Protein AF-A0AAE1VN91-F1 (afdb_monomer_lite)

Organism: NCBI:txid243964

Sequence (109 aa):
MPTFFETFSVVLVDGDGIVRADVPFRSAESKYSVEQVGVTVEFYDDELNGVSYSDPATVKKYARHAQLGEIFELDRATLKSDDVFRSSPRGWFTFGHASFALLFFFGHI

Secondary structure (DSSP, 8-state):
--TT-SS---EEE-TTS-EEEE--S-GGG-SSBHHHHT--EE--SGGGTT-EE--HHHHHHHHHHHTTSS------TTTT--S-----HHHHHHHHHHHHHHHHHHHH-

pLDDT: mean 95.44, std 2.62, range [85.5, 98.69]

Structure (mmCIF, N/CA/C/O backbone):
data_AF-A0AAE1VN91-F1
#
_entry.id   AF-A0AAE1VN91-F1
#
loop_
_atom_site.group_PDB
_atom_site.id
_atom_site.type_symbol
_atom_site.label_atom_id
_atom_site.label_alt_id
_atom_site.label_comp_id
_atom_site.label_asym_id
_atom_site.label_entity_id
_atom_site.label_seq_id
_atom_site.pdbx_PDB_ins_code
_atom_site.Cartn_x
_atom_site.Cartn_y
_atom_site.Cartn_z
_atom_site.occupancy
_atom_site.B_iso_or_equiv
_atom_site.auth_seq_id
_atom_site.auth_comp_id
_atom_site.auth_asym_id
_atom_site.auth_atom_id
_atom_site.pdbx_PDB_model_num
ATOM 1 N N . MET A 1 1 ? -2.220 -5.490 -3.283 1.00 93.19 1 MET A N 1
ATOM 2 C CA . MET A 1 1 ? -2.849 -4.743 -4.396 1.00 93.19 1 MET A CA 1
ATOM 3 C C . MET A 1 1 ? -2.399 -5.371 -5.707 1.00 93.19 1 MET A C 1
ATOM 5 O O . MET A 1 1 ? -1.205 -5.628 -5.825 1.00 93.19 1 MET A O 1
ATOM 9 N N . PRO A 1 2 ? -3.295 -5.663 -6.665 1.00 95.75 2 PRO A N 1
ATOM 10 C CA . PRO A 1 2 ? -2.879 -6.218 -7.953 1.00 95.75 2 PRO A CA 1
ATOM 11 C C . PRO A 1 2 ? -2.097 -5.191 -8.784 1.00 95.75 2 PRO A C 1
ATOM 13 O O . PRO A 1 2 ? -2.403 -4.004 -8.745 1.00 95.75 2 PRO A O 1
ATOM 16 N N . THR A 1 3 ? -1.129 -5.655 -9.578 1.00 95.12 3 THR A N 1
ATOM 17 C CA . THR A 1 3 ? -0.142 -4.816 -10.292 1.00 95.12 3 THR A CA 1
ATOM 18 C C . THR A 1 3 ? -0.740 -3.808 -11.277 1.00 95.12 3 THR A C 1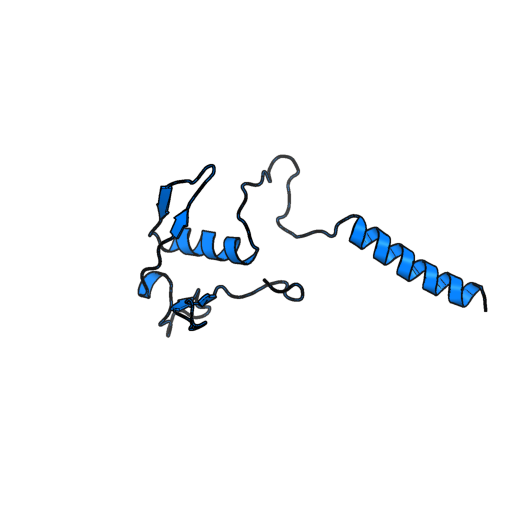
ATOM 20 O O . THR A 1 3 ? -0.106 -2.803 -11.571 1.00 95.12 3 THR A O 1
ATOM 23 N N . PHE A 1 4 ? -1.937 -4.068 -11.808 1.00 97.19 4 PHE A N 1
ATOM 24 C CA . PHE A 1 4 ? -2.570 -3.203 -12.808 1.00 97.19 4 PHE A CA 1
ATOM 25 C C . PHE A 1 4 ? -3.171 -1.916 -12.219 1.00 97.19 4 PHE A C 1
ATOM 27 O O . PHE A 1 4 ? -3.329 -0.932 -12.934 1.00 97.19 4 PHE A O 1
ATOM 34 N N . PHE A 1 5 ? -3.542 -1.920 -10.938 1.00 96.50 5 PHE A N 1
ATOM 35 C CA . PHE A 1 5 ? -4.282 -0.814 -10.334 1.00 96.50 5 PHE A CA 1
ATOM 36 C C . PHE A 1 5 ? -3.343 0.239 -9.740 1.00 96.50 5 PHE A C 1
ATOM 38 O O . PHE A 1 5 ? -2.449 -0.093 -8.968 1.00 96.50 5 PHE A O 1
ATOM 45 N N . GLU A 1 6 ? -3.604 1.515 -10.033 1.00 94.75 6 GLU A N 1
ATOM 46 C CA . GLU A 1 6 ? -2.942 2.650 -9.366 1.00 94.75 6 GLU A CA 1
ATOM 47 C C . GLU A 1 6 ? -3.548 2.943 -7.987 1.00 94.75 6 GLU A C 1
ATOM 49 O O . GLU A 1 6 ? -2.850 3.325 -7.052 1.00 94.75 6 GLU A O 1
ATOM 54 N N . THR A 1 7 ? -4.863 2.748 -7.855 1.00 94.88 7 THR A N 1
ATOM 55 C CA . THR A 1 7 ? -5.604 2.881 -6.597 1.00 94.88 7 THR A CA 1
ATOM 56 C C . THR A 1 7 ? -6.512 1.676 -6.415 1.00 94.88 7 THR A C 1
ATOM 58 O O . THR A 1 7 ? -7.020 1.111 -7.385 1.00 94.88 7 THR A O 1
ATOM 61 N N . PHE A 1 8 ? -6.708 1.251 -5.170 1.00 95.06 8 PHE A N 1
ATOM 62 C CA . PHE A 1 8 ? -7.511 0.072 -4.870 1.00 95.06 8 PHE A CA 1
ATOM 63 C C . PHE A 1 8 ? -8.153 0.208 -3.485 1.00 95.06 8 PHE A C 1
ATOM 65 O O . PHE A 1 8 ? -7.579 0.834 -2.593 1.00 95.06 8 PHE A O 1
ATOM 72 N N . SER A 1 9 ? -9.366 -0.323 -3.328 1.00 94.81 9 SER A N 1
ATOM 73 C CA . SER A 1 9 ? -10.158 -0.202 -2.101 1.00 94.81 9 SER A CA 1
ATOM 74 C C . SER A 1 9 ? -9.637 -1.102 -0.981 1.00 94.81 9 SER A C 1
ATOM 76 O O . SER A 1 9 ? -9.198 -2.223 -1.238 1.00 94.81 9 SER A O 1
ATOM 78 N N . VAL A 1 10 ? -9.795 -0.653 0.265 1.00 96.12 10 VAL A N 1
ATOM 79 C CA . VAL A 1 10 ? -9.499 -1.462 1.453 1.00 96.12 10 VAL A CA 1
ATOM 80 C C . VAL A 1 10 ? -10.704 -2.337 1.784 1.00 96.12 10 VAL A C 1
ATOM 82 O O . VAL A 1 10 ? -11.760 -1.822 2.155 1.00 96.12 10 VAL A O 1
ATOM 85 N N . VAL A 1 11 ? -10.522 -3.651 1.678 1.00 96.19 11 VAL A N 1
ATOM 86 C CA . VAL A 1 11 ? -11.517 -4.670 2.032 1.00 96.19 11 VAL A CA 1
ATOM 87 C C . VAL A 1 11 ? -10.834 -5.723 2.898 1.00 96.19 11 VAL A C 1
ATOM 89 O O . VAL A 1 11 ? -9.771 -6.226 2.539 1.00 96.19 11 VAL A O 1
ATOM 92 N N . LEU A 1 12 ? -11.443 -6.044 4.036 1.00 96.44 12 LEU A N 1
ATOM 93 C CA . LEU A 1 12 ? -10.991 -7.062 4.976 1.00 96.44 12 LEU A CA 1
ATOM 94 C C . LEU A 1 12 ? -11.910 -8.279 4.865 1.00 96.44 12 LEU A C 1
ATOM 96 O O . LEU A 1 12 ? -13.133 -8.170 5.006 1.00 96.44 12 LEU A O 1
ATOM 100 N N . VAL A 1 13 ? -11.304 -9.432 4.606 1.00 97.19 13 VAL A N 1
ATOM 101 C CA . VAL A 1 13 ? -11.983 -10.720 4.443 1.00 97.19 13 VAL A CA 1
ATOM 102 C C . VAL A 1 13 ? -11.573 -11.678 5.554 1.00 97.19 13 VAL A C 1
ATOM 104 O O . VAL A 1 13 ? -10.473 -11.567 6.094 1.00 97.19 13 VAL A O 1
ATOM 107 N N . ASP A 1 14 ? -12.462 -12.599 5.911 1.00 96.88 14 ASP A N 1
ATOM 108 C CA . ASP A 1 14 ? -12.131 -13.702 6.813 1.00 96.88 14 ASP A CA 1
ATOM 109 C C . ASP A 1 14 ? -11.454 -14.877 6.081 1.00 96.88 14 ASP A C 1
ATOM 111 O O . ASP A 1 14 ? -11.162 -14.810 4.885 1.00 96.88 14 ASP A O 1
ATOM 115 N N . GLY A 1 15 ? -11.200 -15.967 6.814 1.00 96.75 15 GLY A N 1
ATOM 116 C CA . GLY A 1 15 ? -10.580 -17.182 6.278 1.00 96.75 15 GLY A CA 1
ATOM 117 C C . GLY A 1 15 ? -11.404 -17.905 5.205 1.00 96.75 15 GLY A C 1
ATOM 118 O O . GLY A 1 15 ? -10.829 -18.665 4.431 1.00 96.75 15 GLY A O 1
ATOM 119 N N . ASP A 1 16 ? -12.708 -17.629 5.113 1.00 97.25 16 ASP A N 1
ATOM 120 C CA . ASP A 1 16 ? -13.605 -18.184 4.093 1.00 97.25 16 ASP A CA 1
ATOM 121 C C . ASP A 1 16 ? -13.749 -17.246 2.876 1.00 97.25 16 ASP A C 1
ATOM 123 O O . ASP A 1 16 ? -14.484 -17.540 1.931 1.00 97.25 16 ASP A O 1
ATOM 127 N N . GLY A 1 17 ? -13.054 -16.102 2.880 1.00 95.44 17 GLY A N 1
ATOM 128 C CA . GLY A 1 17 ? -13.126 -15.089 1.827 1.00 95.44 17 GLY A CA 1
ATOM 129 C C . GLY A 1 17 ? -14.369 -14.196 1.901 1.00 95.44 17 GLY A C 1
ATOM 130 O O . GLY A 1 17 ? -14.659 -13.468 0.949 1.00 95.44 17 GLY A O 1
ATOM 131 N N . ILE A 1 18 ? -15.110 -14.222 3.012 1.00 96.62 18 ILE A N 1
ATOM 132 C CA . ILE A 1 18 ? -16.295 -13.387 3.222 1.00 96.62 18 ILE A CA 1
ATOM 133 C C . ILE A 1 18 ? -15.853 -12.010 3.717 1.00 96.62 18 ILE A C 1
ATOM 135 O O . ILE A 1 18 ? -15.042 -11.888 4.634 1.00 96.62 18 ILE A O 1
ATOM 139 N N . VAL A 1 19 ? -16.422 -10.950 3.140 1.00 96.12 19 VAL A N 1
ATOM 140 C CA . VAL A 1 19 ? -16.149 -9.570 3.561 1.00 96.12 19 VAL A CA 1
ATOM 141 C C . VAL A 1 19 ? -16.675 -9.333 4.976 1.00 96.12 19 VAL A C 1
ATOM 143 O O . VAL A 1 19 ? -17.860 -9.530 5.255 1.00 96.12 19 VAL A O 1
ATOM 146 N N . ARG A 1 20 ? -15.787 -8.882 5.867 1.00 96.50 20 ARG A N 1
ATOM 147 C CA . ARG A 1 20 ? -16.106 -8.574 7.268 1.00 96.50 20 ARG A CA 1
ATOM 148 C C . ARG A 1 20 ? -15.991 -7.103 7.606 1.00 96.50 20 ARG A C 1
ATOM 150 O O . ARG A 1 20 ? -16.724 -6.652 8.478 1.00 96.50 20 ARG A O 1
ATOM 157 N N . ALA A 1 21 ? -15.118 -6.368 6.928 1.00 96.69 21 ALA A N 1
ATOM 158 C CA . ALA A 1 21 ? -14.996 -4.932 7.112 1.00 96.69 21 ALA A CA 1
ATOM 159 C C . ALA A 1 21 ? -14.447 -4.244 5.856 1.00 96.69 21 ALA A C 1
ATOM 161 O O . ALA A 1 21 ? -13.772 -4.866 5.036 1.00 96.69 21 ALA A O 1
ATOM 162 N N . ASP A 1 22 ? -14.713 -2.951 5.714 1.00 95.75 22 ASP A N 1
ATOM 163 C CA . ASP A 1 22 ? -14.213 -2.116 4.631 1.00 95.75 22 ASP A CA 1
ATOM 164 C C . ASP A 1 22 ? -13.975 -0.662 5.075 1.00 95.75 22 ASP A C 1
ATOM 166 O O . ASP A 1 22 ? -14.291 -0.233 6.194 1.00 95.75 22 ASP A O 1
ATOM 170 N N . VAL A 1 23 ? -13.357 0.111 4.181 1.00 94.50 23 VAL A N 1
ATOM 171 C CA . VAL A 1 23 ? -13.342 1.573 4.273 1.00 94.50 23 VAL A CA 1
ATOM 172 C C . VAL A 1 23 ? -14.314 2.110 3.222 1.00 94.50 23 VAL A C 1
ATOM 174 O O . VAL A 1 23 ? -13.958 2.154 2.041 1.00 94.50 23 VAL A O 1
ATOM 177 N N . PRO A 1 24 ? -15.537 2.508 3.618 1.00 93.56 24 PRO A N 1
ATOM 178 C CA . PRO A 1 24 ? -16.583 2.856 2.668 1.00 93.56 24 PRO A CA 1
ATOM 179 C C . PRO A 1 24 ? -16.259 4.166 1.948 1.00 93.56 24 PRO A C 1
ATOM 181 O O . PRO A 1 24 ? -15.792 5.132 2.552 1.00 93.56 24 PRO A O 1
ATOM 184 N N . PHE A 1 25 ? -16.589 4.232 0.657 1.00 91.38 25 PHE A N 1
ATOM 185 C CA . PHE A 1 25 ? -16.522 5.481 -0.108 1.00 91.38 25 PHE A CA 1
ATOM 186 C C . PHE A 1 25 ? -17.669 6.442 0.257 1.00 91.38 25 PHE A C 1
ATOM 188 O O . PHE A 1 25 ? -17.474 7.653 0.334 1.00 91.38 25 PHE A O 1
ATOM 195 N N . ARG A 1 26 ? -18.874 5.907 0.507 1.00 90.38 26 ARG A N 1
ATOM 196 C CA . ARG A 1 26 ? -20.049 6.663 0.974 1.00 90.38 26 ARG A CA 1
ATOM 197 C C . ARG A 1 26 ? -20.469 6.177 2.354 1.00 90.38 26 ARG A C 1
ATOM 199 O O . ARG A 1 26 ? -20.861 5.026 2.508 1.00 90.38 26 ARG A O 1
ATOM 206 N N . SER A 1 27 ? -20.466 7.075 3.333 1.00 85.50 27 SER A N 1
ATOM 207 C CA . SER A 1 27 ? -20.762 6.717 4.727 1.00 85.50 27 SER A CA 1
ATOM 208 C C . SER A 1 27 ? -22.250 6.521 5.036 1.00 85.50 27 SER A C 1
ATOM 210 O O . SER A 1 27 ? -22.569 5.931 6.059 1.00 85.50 27 SER A O 1
ATOM 212 N N . ALA A 1 28 ? -23.162 7.005 4.185 1.00 86.25 28 ALA A N 1
ATOM 213 C CA . ALA A 1 28 ? -24.598 7.060 4.488 1.00 86.25 28 ALA A CA 1
ATOM 214 C C . ALA A 1 28 ? -25.263 5.683 4.686 1.00 86.25 28 ALA A C 1
ATOM 216 O O . ALA A 1 28 ? -26.209 5.571 5.456 1.00 86.25 28 ALA A O 1
ATOM 217 N N . GLU A 1 29 ? -24.763 4.645 4.014 1.00 86.50 29 GLU A N 1
ATOM 218 C CA . GLU A 1 29 ? -25.318 3.281 4.063 1.00 86.50 29 GLU A CA 1
ATOM 219 C C . GLU A 1 29 ? -24.246 2.239 4.423 1.00 86.50 29 GLU A C 1
ATOM 221 O O . GLU A 1 29 ? -24.375 1.054 4.112 1.00 86.50 29 GLU A O 1
ATOM 226 N N . SER A 1 30 ? -23.160 2.681 5.067 1.00 88.81 30 SER A N 1
ATOM 227 C CA . SER A 1 30 ? -22.081 1.790 5.488 1.00 88.81 30 SER A CA 1
ATOM 228 C C . SER A 1 30 ? -22.584 0.795 6.533 1.00 88.81 30 SER A C 1
ATOM 230 O O . SER A 1 30 ? -23.189 1.192 7.524 1.00 88.81 30 SER A O 1
ATOM 232 N N . LYS A 1 31 ? -22.318 -0.496 6.313 1.00 90.81 31 LYS A N 1
ATOM 233 C CA . LYS A 1 31 ? -22.607 -1.584 7.268 1.00 90.81 31 LYS A CA 1
ATOM 234 C C . LYS A 1 31 ? -21.349 -2.294 7.765 1.00 90.81 31 LYS A C 1
ATOM 236 O O . LYS A 1 31 ? -21.396 -2.953 8.797 1.00 90.81 31 LYS A O 1
ATOM 241 N N . TYR A 1 32 ? -20.253 -2.162 7.021 1.00 93.94 32 TYR A N 1
ATOM 242 C CA . TYR A 1 32 ? -18.995 -2.875 7.229 1.00 93.94 32 TYR A CA 1
ATOM 243 C C . TYR A 1 32 ? -17.844 -1.933 7.599 1.00 93.94 32 TYR A C 1
ATOM 245 O O . TYR A 1 32 ? -16.691 -2.352 7.622 1.00 93.94 32 TYR A O 1
ATOM 253 N N . SER A 1 33 ? -18.127 -0.673 7.938 1.00 94.12 33 SER A N 1
ATOM 254 C CA . SER A 1 33 ? -17.069 0.252 8.336 1.00 94.12 33 SER A CA 1
ATOM 255 C C . SER A 1 33 ? -16.303 -0.265 9.551 1.00 94.12 33 SER A C 1
ATOM 257 O O . SER A 1 33 ? -16.883 -0.809 10.492 1.00 94.12 33 SER A O 1
ATOM 259 N N . VAL A 1 34 ? -14.994 -0.015 9.554 1.00 93.88 34 VAL A N 1
ATOM 260 C CA . VAL A 1 34 ? -14.083 -0.317 10.673 1.00 93.88 34 VAL A CA 1
ATOM 261 C C . VAL A 1 34 ? -14.657 0.111 12.030 1.00 93.88 34 VAL A C 1
ATOM 263 O O . VAL A 1 34 ? -14.574 -0.653 12.987 1.00 93.88 34 VAL A O 1
ATOM 266 N N . GLU A 1 35 ? -15.289 1.287 12.109 1.00 92.56 35 GLU A N 1
ATOM 267 C CA . GLU A 1 35 ? -15.942 1.790 13.325 1.00 92.56 35 GLU A CA 1
ATOM 268 C C . GLU A 1 35 ? -17.113 0.923 13.795 1.00 92.56 35 GLU A C 1
ATOM 270 O O . GLU A 1 35 ? -17.304 0.735 14.992 1.00 92.56 35 GLU A O 1
ATOM 275 N N . GLN A 1 36 ? -17.930 0.443 12.857 1.00 91.38 36 GLN A N 1
ATOM 276 C CA . GLN A 1 36 ? -19.165 -0.275 13.156 1.00 91.38 36 GLN A CA 1
ATOM 277 C C . GLN A 1 36 ? -18.892 -1.740 13.498 1.00 91.38 36 GLN A C 1
ATOM 279 O O . GLN A 1 36 ? -19.585 -2.319 14.330 1.00 91.38 36 GLN A O 1
ATOM 284 N N . VAL A 1 37 ? -17.878 -2.325 12.860 1.00 95.12 37 VAL A N 1
ATOM 285 C CA . VAL A 1 37 ? -17.450 -3.707 13.096 1.00 95.12 37 VAL A CA 1
ATOM 286 C C . VAL A 1 37 ? -16.544 -3.809 14.330 1.00 95.12 37 VAL A C 1
ATOM 288 O O . VAL A 1 37 ? -16.535 -4.845 14.987 1.00 95.12 37 VAL A O 1
ATOM 291 N N . GLY A 1 38 ? -15.814 -2.742 14.675 1.00 94.75 38 GLY A N 1
ATOM 292 C CA . GLY A 1 38 ? -14.901 -2.724 15.822 1.00 94.75 38 GLY A CA 1
ATOM 293 C C . GLY A 1 38 ? -13.582 -3.449 15.547 1.00 94.75 38 GLY A C 1
ATOM 294 O O . GLY A 1 38 ? -13.101 -4.199 16.391 1.00 94.75 38 GLY A O 1
ATOM 295 N N . VAL A 1 39 ? -13.014 -3.262 14.351 1.00 96.44 39 VAL A N 1
ATOM 296 C CA . VAL A 1 39 ? -11.752 -3.915 13.964 1.00 96.44 39 VAL A CA 1
ATOM 297 C C . VAL A 1 39 ? -10.586 -3.338 14.767 1.00 96.44 39 VAL A C 1
ATOM 299 O O . VAL A 1 39 ? -10.432 -2.121 14.858 1.00 96.44 39 VAL A O 1
ATOM 302 N N . THR A 1 40 ? -9.730 -4.216 15.283 1.00 96.69 40 THR A N 1
ATOM 303 C CA . THR A 1 40 ? -8.463 -3.875 15.938 1.00 96.69 40 THR A CA 1
ATOM 304 C C . THR A 1 40 ? -7.286 -4.405 15.127 1.00 96.69 40 THR A C 1
ATOM 306 O O . THR A 1 40 ? -7.430 -5.364 14.369 1.00 96.69 40 THR A O 1
ATOM 309 N N . VAL A 1 41 ? -6.113 -3.805 15.299 1.00 96.31 41 VAL A N 1
ATOM 310 C CA . VAL A 1 41 ? -4.850 -4.312 14.744 1.00 96.31 41 VAL A CA 1
ATOM 311 C C . VAL A 1 41 ? -3.890 -4.609 15.887 1.00 96.31 41 VAL A C 1
ATOM 313 O O . VAL A 1 41 ? -3.790 -3.819 16.822 1.00 96.31 41 VAL A O 1
ATOM 316 N N . GLU A 1 42 ? -3.201 -5.740 15.810 1.00 96.75 42 GLU A N 1
ATOM 317 C CA . GLU A 1 42 ? -2.116 -6.127 16.710 1.00 96.75 42 GLU A CA 1
ATOM 318 C C . GLU A 1 42 ? -0.894 -6.459 15.854 1.00 96.75 42 GLU A C 1
ATOM 320 O O . GLU A 1 42 ? -1.020 -7.114 14.816 1.00 96.75 42 GLU A O 1
ATOM 325 N N . PHE A 1 43 ? 0.265 -5.953 16.262 1.00 96.75 43 PHE A N 1
ATOM 326 C CA . PHE A 1 43 ? 1.530 -6.173 15.577 1.00 96.75 43 PHE A CA 1
ATOM 327 C C . PHE A 1 43 ? 2.344 -7.242 16.294 1.00 96.75 43 PHE A C 1
ATOM 329 O O . PHE A 1 43 ? 2.432 -7.263 17.524 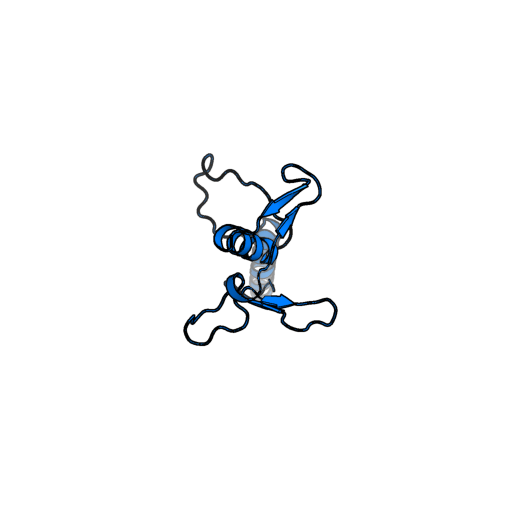1.00 96.75 43 PHE A O 1
ATOM 336 N N . TYR A 1 44 ? 2.980 -8.091 15.500 1.00 95.19 44 TYR A N 1
ATOM 337 C CA . TYR A 1 44 ? 3.903 -9.111 15.967 1.00 95.19 44 TYR A CA 1
ATOM 338 C C . TYR A 1 44 ? 5.254 -8.863 15.307 1.00 95.19 44 TYR A C 1
ATOM 340 O O . TYR A 1 44 ? 5.300 -8.516 14.127 1.00 95.19 44 TYR A O 1
ATOM 348 N N . ASP A 1 45 ? 6.314 -9.068 16.081 1.00 93.31 45 ASP A N 1
ATOM 349 C CA . ASP A 1 45 ? 7.712 -8.863 15.701 1.00 93.31 45 ASP A CA 1
ATOM 350 C C . ASP A 1 45 ? 8.135 -7.396 15.487 1.00 93.31 45 ASP A C 1
ATOM 352 O O . ASP A 1 45 ? 7.325 -6.470 15.403 1.00 93.31 45 ASP A O 1
ATOM 356 N N . ASP A 1 46 ? 9.457 -7.209 15.461 1.00 92.50 46 ASP A N 1
ATOM 357 C CA . ASP A 1 46 ? 10.143 -5.942 15.184 1.00 92.50 46 ASP A CA 1
ATOM 358 C C . ASP A 1 46 ? 9.720 -4.776 16.114 1.00 92.50 46 ASP A C 1
ATOM 360 O O . ASP A 1 46 ? 9.416 -4.969 17.295 1.00 92.50 46 ASP A O 1
ATOM 364 N N . GLU A 1 47 ? 9.767 -3.549 15.603 1.00 91.44 47 GLU A N 1
ATOM 365 C CA . GLU A 1 47 ? 9.579 -2.294 16.327 1.00 91.44 47 GLU A CA 1
ATOM 366 C C . GLU A 1 47 ? 8.218 -2.164 17.027 1.00 91.44 47 GLU A C 1
ATOM 368 O O . GLU A 1 47 ? 8.137 -1.629 18.134 1.00 91.44 47 GLU A O 1
ATOM 373 N N . LEU A 1 48 ? 7.144 -2.656 16.405 1.00 92.62 48 LEU A N 1
ATOM 374 C CA . LEU A 1 48 ? 5.777 -2.526 16.923 1.00 92.62 48 LEU A CA 1
ATOM 375 C C . LEU A 1 48 ? 5.290 -3.774 17.673 1.00 92.62 48 LEU A C 1
ATOM 377 O O . LEU A 1 48 ? 4.101 -3.876 17.972 1.00 92.62 48 LEU A O 1
ATOM 381 N N . ASN A 1 49 ? 6.176 -4.715 18.004 1.00 95.00 49 ASN A N 1
ATOM 382 C CA . ASN A 1 49 ? 5.797 -5.984 18.618 1.00 95.00 49 ASN A CA 1
ATOM 383 C C . ASN A 1 49 ? 4.952 -5.817 19.898 1.00 95.00 49 ASN A C 1
ATOM 385 O O . ASN A 1 49 ? 5.351 -5.139 20.847 1.00 95.00 49 ASN A O 1
ATOM 389 N N . GLY A 1 50 ? 3.798 -6.487 19.943 1.00 93.94 50 GLY A N 1
ATOM 390 C CA . GLY A 1 50 ? 2.878 -6.475 21.083 1.00 93.94 50 GLY A CA 1
ATOM 391 C C . GLY A 1 50 ? 2.059 -5.188 21.222 1.00 93.94 50 GLY A C 1
ATOM 392 O O . GLY A 1 50 ? 1.317 -5.033 22.195 1.00 93.94 50 GLY A O 1
ATOM 393 N N . VAL A 1 51 ? 2.170 -4.255 20.273 1.00 95.62 51 VAL A N 1
ATOM 394 C CA . VAL A 1 51 ? 1.342 -3.049 20.242 1.00 95.62 51 VAL A CA 1
ATOM 395 C C . VAL A 1 51 ? 0.018 -3.363 19.553 1.00 95.62 51 VAL A C 1
ATOM 397 O O . VAL A 1 51 ? -0.015 -3.891 18.440 1.00 95.62 51 VAL A O 1
ATOM 400 N N . SER A 1 52 ? -1.083 -2.982 20.200 1.00 96.38 52 SER A N 1
ATOM 401 C CA . SER A 1 52 ? -2.425 -3.061 19.628 1.00 96.38 52 SER A CA 1
ATOM 402 C C . SER A 1 52 ? -3.079 -1.686 19.536 1.00 96.38 52 SER A C 1
ATOM 404 O O . SER A 1 52 ? -2.936 -0.843 20.423 1.00 96.38 52 SER A O 1
ATOM 406 N N . TYR A 1 53 ? -3.812 -1.464 18.447 1.00 96.50 53 TYR A N 1
ATOM 407 C CA . TYR A 1 53 ? -4.608 -0.262 18.225 1.00 96.50 53 TYR A CA 1
ATOM 408 C C . TYR A 1 53 ? -6.062 -0.639 17.960 1.00 96.50 53 TYR A C 1
ATOM 410 O O . TYR A 1 53 ? -6.363 -1.548 17.182 1.00 96.50 53 TYR A O 1
ATOM 418 N N . SER A 1 54 ? -6.968 0.105 18.585 1.00 95.94 54 SER A N 1
ATOM 419 C CA . SER A 1 54 ? -8.416 -0.007 18.390 1.00 95.94 54 SER A CA 1
ATOM 420 C C . SER A 1 54 ? -9.039 1.281 17.860 1.00 95.94 54 SER A C 1
ATOM 422 O O . SER A 1 54 ? -10.235 1.316 17.577 1.00 95.94 54 SER A O 1
ATOM 424 N N . ASP A 1 55 ? -8.268 2.366 17.762 1.00 96.50 55 ASP A N 1
ATOM 425 C CA . ASP A 1 55 ? -8.783 3.624 17.252 1.00 96.50 55 ASP A CA 1
ATOM 426 C C . ASP A 1 55 ? -8.999 3.517 15.726 1.00 96.50 55 ASP A C 1
ATOM 428 O O . ASP A 1 55 ? -8.086 3.145 14.978 1.00 96.50 55 ASP A O 1
ATOM 432 N N . PRO A 1 56 ? -10.204 3.839 15.220 1.00 95.12 56 PRO A N 1
ATOM 433 C CA . PRO A 1 56 ? -10.532 3.599 13.817 1.00 95.12 56 PRO A CA 1
ATOM 434 C C . PRO A 1 56 ? -9.615 4.328 12.827 1.00 95.12 56 PRO A C 1
ATOM 436 O O . PRO A 1 56 ? -9.370 3.833 11.727 1.00 95.12 56 PRO A O 1
ATOM 439 N N . ALA A 1 57 ? -9.083 5.496 13.199 1.00 96.19 57 ALA A N 1
ATOM 440 C CA . ALA A 1 57 ? -8.191 6.272 12.344 1.00 96.19 57 ALA A CA 1
ATOM 441 C C . ALA A 1 57 ? -6.861 5.541 12.089 1.00 96.19 57 ALA A C 1
ATOM 443 O O . ALA A 1 57 ? -6.448 5.407 10.930 1.00 96.19 57 ALA A O 1
ATOM 444 N N . THR A 1 58 ? -6.223 5.030 13.144 1.00 96.19 58 THR A N 1
ATOM 445 C CA . THR A 1 58 ? -4.956 4.294 13.051 1.00 96.19 58 THR A CA 1
ATOM 446 C C . THR A 1 58 ? -5.155 2.919 12.429 1.00 96.19 58 THR A C 1
ATOM 448 O O . THR A 1 58 ? -4.387 2.545 11.542 1.00 96.19 58 THR A O 1
ATOM 451 N N . VAL A 1 59 ? -6.237 2.209 12.769 1.00 96.69 59 VAL A N 1
ATOM 452 C CA . VAL A 1 59 ? -6.571 0.921 12.132 1.00 96.69 59 VAL A CA 1
ATOM 453 C C . VAL A 1 59 ? -6.746 1.097 10.622 1.00 96.69 59 VAL A C 1
ATOM 455 O O . VAL A 1 59 ? -6.141 0.371 9.835 1.00 96.69 59 VAL A O 1
ATOM 458 N N . LYS A 1 60 ? -7.489 2.122 10.179 1.00 96.50 60 LYS A N 1
ATOM 459 C CA . LYS A 1 60 ? -7.638 2.433 8.747 1.00 96.50 60 LYS A CA 1
ATOM 460 C C . LYS A 1 60 ? -6.317 2.819 8.082 1.00 96.50 60 LYS A C 1
ATOM 462 O O . LYS A 1 60 ? -6.116 2.494 6.912 1.00 96.50 60 LYS A O 1
ATOM 467 N N . LYS A 1 61 ? -5.433 3.538 8.785 1.00 95.94 61 LYS A N 1
ATOM 468 C CA . LYS A 1 61 ? -4.094 3.885 8.282 1.00 95.94 61 LYS A CA 1
ATOM 469 C C . LYS A 1 61 ? -3.295 2.617 7.995 1.00 95.94 61 LYS A C 1
ATOM 471 O O . LYS A 1 61 ? -2.830 2.453 6.871 1.00 95.94 61 LYS A O 1
ATOM 476 N N . TYR A 1 62 ? -3.189 1.713 8.963 1.00 96.38 62 TYR A N 1
ATOM 477 C CA . TYR A 1 62 ? -2.431 0.478 8.784 1.00 96.38 62 TYR A CA 1
ATOM 478 C C . TYR A 1 62 ? -3.082 -0.484 7.791 1.00 96.38 62 TYR A C 1
ATOM 480 O O . TYR A 1 62 ? -2.368 -1.064 6.983 1.00 96.38 62 TYR A O 1
ATOM 488 N N . ALA A 1 63 ? -4.414 -0.564 7.737 1.00 96.50 63 ALA A N 1
ATOM 489 C CA . ALA A 1 63 ? -5.110 -1.356 6.723 1.00 96.50 63 ALA A CA 1
ATOM 490 C C . ALA A 1 63 ? -4.800 -0.883 5.286 1.00 96.50 63 ALA A C 1
ATOM 492 O O . ALA A 1 63 ? -4.610 -1.708 4.393 1.00 96.50 63 ALA A O 1
ATOM 493 N N . ARG A 1 64 ? -4.680 0.437 5.055 1.00 95.88 64 ARG A N 1
ATOM 494 C CA . ARG A 1 64 ? -4.246 0.987 3.755 1.00 95.88 64 ARG A CA 1
ATOM 495 C C . ARG A 1 64 ? -2.805 0.612 3.410 1.00 95.88 64 ARG A C 1
ATOM 497 O O . ARG A 1 64 ? -2.530 0.312 2.254 1.00 95.88 64 ARG A O 1
ATOM 504 N N . HIS A 1 65 ? -1.897 0.626 4.385 1.00 95.38 65 HIS A N 1
ATOM 505 C CA . HIS A 1 65 ? -0.503 0.237 4.153 1.00 95.38 65 HIS A CA 1
ATOM 506 C C . HIS A 1 65 ? -0.361 -1.273 3.917 1.00 95.38 65 HIS A C 1
ATOM 508 O O . HIS A 1 65 ? 0.294 -1.666 2.956 1.00 95.38 65 HIS A O 1
ATOM 514 N N . ALA A 1 66 ? -1.057 -2.105 4.698 1.00 96.00 66 ALA A N 1
ATOM 515 C CA . ALA A 1 66 ? -1.066 -3.564 4.554 1.00 96.00 66 ALA A CA 1
ATOM 516 C C . ALA A 1 66 ? -1.565 -4.030 3.175 1.00 96.00 66 ALA A C 1
ATOM 518 O O . ALA A 1 66 ? -1.188 -5.090 2.680 1.00 96.00 66 ALA A O 1
ATOM 519 N N . GLN A 1 67 ? -2.380 -3.216 2.499 1.00 95.69 67 GLN A N 1
ATOM 520 C CA . GLN A 1 67 ? -2.822 -3.484 1.132 1.00 95.69 67 GLN A CA 1
ATOM 521 C C . GLN A 1 67 ? -1.657 -3.583 0.130 1.00 95.69 67 GLN A C 1
ATOM 523 O O . GLN A 1 67 ? -1.802 -4.226 -0.917 1.00 95.69 67 GLN A O 1
ATOM 528 N N . LEU A 1 68 ? -0.521 -2.943 0.417 1.00 95.31 68 LEU A N 1
ATOM 529 C CA . LEU A 1 68 ? 0.687 -2.975 -0.409 1.00 95.31 68 LEU A CA 1
ATOM 530 C C . LEU A 1 68 ? 1.619 -4.147 -0.059 1.00 95.31 68 LEU A C 1
ATOM 532 O O . LEU A 1 68 ? 2.528 -4.430 -0.835 1.00 95.31 68 LEU A O 1
ATOM 536 N N . GLY A 1 69 ? 1.361 -4.856 1.042 1.00 95.75 69 GLY A N 1
ATOM 537 C CA . GLY A 1 69 ? 2.204 -5.927 1.567 1.00 95.75 69 GLY A CA 1
ATOM 538 C C . GLY A 1 69 ? 2.708 -5.603 2.972 1.00 95.75 69 GLY A C 1
ATOM 539 O O . GLY A 1 69 ? 1.989 -5.004 3.771 1.00 95.75 69 GLY A O 1
ATOM 540 N N . GLU A 1 70 ? 3.941 -6.015 3.264 1.00 95.31 70 GLU A N 1
ATOM 541 C CA . GLU A 1 70 ? 4.620 -5.715 4.528 1.00 95.31 70 GLU A CA 1
ATOM 542 C C . GLU A 1 70 ? 4.803 -4.204 4.729 1.00 95.31 70 GLU A C 1
ATOM 544 O O . GLU A 1 70 ? 5.005 -3.439 3.780 1.00 95.31 70 GLU A O 1
ATOM 549 N N . ILE A 1 71 ? 4.707 -3.772 5.985 1.00 94.19 71 ILE A N 1
ATOM 550 C CA . ILE A 1 71 ? 4.741 -2.363 6.373 1.00 94.19 71 ILE A CA 1
ATOM 551 C C . ILE A 1 71 ? 6.150 -2.030 6.863 1.00 94.19 71 ILE A C 1
ATOM 553 O O . ILE A 1 71 ? 6.700 -2.753 7.683 1.00 94.19 71 ILE A O 1
ATOM 557 N N . PHE A 1 72 ? 6.697 -0.908 6.395 1.00 93.69 72 PHE A N 1
ATOM 558 C CA . PHE A 1 72 ? 8.020 -0.416 6.778 1.00 93.69 72 PHE A CA 1
ATOM 559 C C . PHE A 1 72 ? 7.964 1.064 7.145 1.00 93.69 72 PHE A C 1
ATOM 561 O O . PHE A 1 72 ? 7.161 1.822 6.588 1.00 93.69 72 PHE A O 1
ATOM 568 N N . GLU A 1 73 ? 8.865 1.491 8.026 1.00 92.75 73 GLU A N 1
ATOM 569 C CA . GLU A 1 73 ? 9.157 2.905 8.222 1.00 92.75 73 GLU A CA 1
ATOM 570 C C . GLU A 1 73 ? 10.119 3.393 7.128 1.00 92.75 73 GLU A C 1
ATOM 572 O O . GLU A 1 73 ? 11.136 2.763 6.836 1.00 92.75 73 GLU A O 1
ATOM 577 N N . LEU A 1 74 ? 9.780 4.511 6.481 1.00 94.06 74 LEU A N 1
ATOM 578 C CA . LEU A 1 74 ? 10.556 5.072 5.376 1.00 94.06 74 LEU A CA 1
ATOM 579 C C . LEU A 1 74 ? 10.849 6.548 5.631 1.00 94.06 74 LEU A C 1
ATOM 581 O O . LEU A 1 74 ? 9.927 7.356 5.768 1.00 94.06 74 LEU A O 1
ATOM 585 N N . ASP A 1 75 ? 12.130 6.912 5.598 1.00 95.81 75 ASP A N 1
ATOM 586 C CA . ASP A 1 75 ? 12.541 8.312 5.630 1.00 95.81 75 ASP A CA 1
ATOM 587 C C . ASP A 1 75 ? 12.230 9.004 4.294 1.00 95.81 75 ASP A C 1
ATOM 589 O O . ASP A 1 75 ? 12.737 8.647 3.227 1.00 95.81 75 ASP A O 1
ATOM 593 N N . ARG A 1 76 ? 11.391 10.038 4.368 1.00 94.19 76 ARG A N 1
ATOM 594 C CA . ARG A 1 76 ? 11.006 10.878 3.226 1.00 94.19 76 ARG A CA 1
ATOM 595 C C . ARG A 1 76 ? 11.772 12.200 3.183 1.00 94.19 76 ARG A C 1
ATOM 597 O O . ARG A 1 76 ? 11.787 12.854 2.141 1.00 94.19 76 ARG A O 1
ATOM 604 N N . ALA A 1 77 ? 12.388 12.614 4.289 1.00 96.81 77 ALA A N 1
ATOM 605 C CA . ALA A 1 77 ? 12.967 13.943 4.439 1.00 96.81 77 ALA A CA 1
ATOM 606 C C . ALA A 1 77 ? 14.306 14.066 3.710 1.00 96.81 77 ALA A C 1
ATOM 608 O O . ALA A 1 77 ? 14.527 15.065 3.021 1.00 96.81 77 ALA A O 1
ATOM 609 N N . THR A 1 78 ? 15.163 13.043 3.794 1.00 97.44 78 THR A N 1
ATOM 610 C CA . THR A 1 78 ? 16.519 13.094 3.221 1.00 97.44 78 THR A CA 1
ATOM 611 C C . THR A 1 78 ? 16.522 13.384 1.719 1.00 97.44 78 THR A C 1
ATOM 613 O O . THR A 1 78 ? 17.282 14.233 1.254 1.00 97.44 78 THR A O 1
ATOM 616 N N . LEU A 1 79 ? 15.651 12.721 0.951 1.0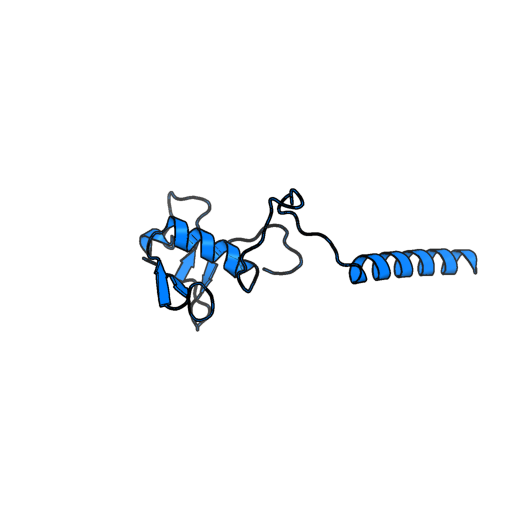0 96.88 79 LEU A N 1
ATOM 617 C CA . LEU A 1 79 ? 15.587 12.862 -0.511 1.00 96.88 79 LEU A CA 1
ATOM 618 C C . LEU A 1 79 ? 14.380 13.670 -1.006 1.00 96.88 79 LEU A C 1
ATOM 620 O O . LEU A 1 79 ? 14.224 13.835 -2.214 1.00 96.88 79 LEU A O 1
ATOM 624 N N . LYS A 1 80 ? 13.547 14.198 -0.096 1.00 97.06 80 LYS A N 1
ATOM 625 C CA . LYS A 1 80 ? 12.278 14.877 -0.421 1.00 97.06 80 LYS A CA 1
ATOM 626 C C . LYS A 1 80 ? 11.369 14.010 -1.305 1.00 97.06 80 LYS A C 1
ATOM 628 O O . LYS A 1 80 ? 1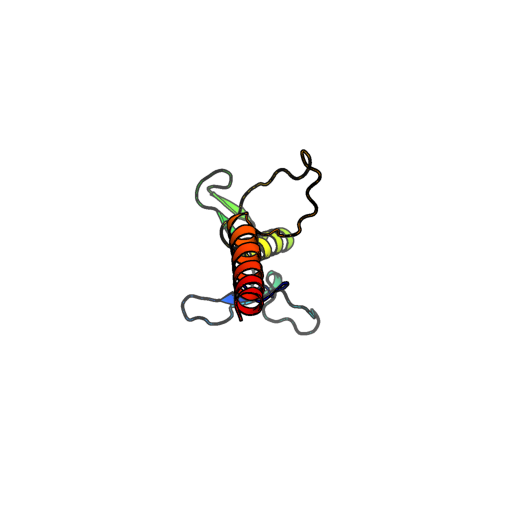0.837 14.479 -2.310 1.00 97.06 80 LYS A O 1
ATOM 633 N N . SER A 1 81 ? 11.234 12.737 -0.940 1.00 96.50 81 SER A N 1
ATOM 634 C CA . SER A 1 81 ? 10.460 11.746 -1.693 1.00 96.50 81 SER A CA 1
ATOM 635 C C . SER A 1 81 ? 8.979 12.143 -1.788 1.00 96.50 81 SER A C 1
ATOM 637 O O . SER A 1 81 ? 8.388 12.579 -0.800 1.00 96.50 81 SER A O 1
ATOM 639 N N . ASP A 1 82 ? 8.375 11.964 -2.966 1.00 96.12 82 ASP A N 1
ATOM 640 C CA . ASP A 1 82 ? 7.029 12.441 -3.335 1.00 96.12 82 ASP A CA 1
ATOM 641 C C . ASP A 1 82 ? 5.896 11.416 -3.124 1.00 96.12 82 ASP A C 1
ATOM 643 O O . ASP A 1 82 ? 4.747 11.702 -3.449 1.00 96.12 82 ASP A O 1
ATOM 647 N N . ASP A 1 83 ? 6.204 10.245 -2.554 1.00 92.50 83 ASP A N 1
ATOM 648 C CA . ASP A 1 83 ? 5.266 9.133 -2.300 1.00 92.50 83 ASP A CA 1
ATOM 649 C C . ASP A 1 83 ? 4.696 8.461 -3.567 1.00 92.50 83 ASP A C 1
ATOM 651 O O . ASP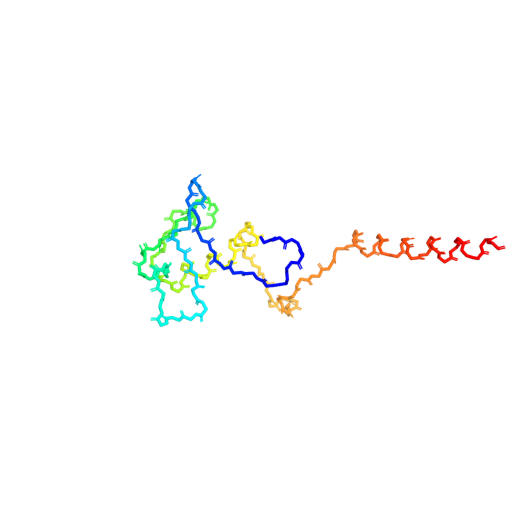 A 1 83 ? 3.667 7.788 -3.517 1.00 92.50 83 ASP A O 1
ATOM 655 N N . VAL A 1 84 ? 5.374 8.612 -4.714 1.00 95.69 84 VAL A N 1
ATOM 656 C CA . VAL A 1 84 ? 4.990 7.972 -5.982 1.00 95.69 84 VAL A CA 1
ATOM 657 C C . VAL A 1 84 ? 5.946 6.828 -6.323 1.00 95.69 84 VAL A C 1
ATOM 659 O O . VAL A 1 84 ? 7.168 6.991 -6.333 1.00 95.69 84 VAL A O 1
ATOM 662 N N . PHE A 1 85 ? 5.395 5.659 -6.664 1.00 95.81 85 PHE A N 1
ATOM 663 C CA . PHE A 1 85 ? 6.193 4.502 -7.076 1.00 95.81 85 PHE A CA 1
ATOM 664 C C . PHE A 1 85 ? 7.004 4.773 -8.349 1.00 95.81 85 PHE A C 1
ATOM 666 O O . PHE A 1 85 ? 6.541 5.415 -9.292 1.00 95.81 85 PHE A O 1
ATOM 673 N N . ARG A 1 86 ? 8.221 4.223 -8.400 1.00 96.94 86 ARG A N 1
ATOM 674 C CA . ARG A 1 86 ? 9.134 4.306 -9.549 1.00 96.94 86 ARG A CA 1
ATOM 675 C C . ARG A 1 86 ? 9.535 2.905 -10.010 1.00 96.94 86 ARG A C 1
ATOM 677 O O . ARG A 1 86 ? 9.556 1.962 -9.221 1.00 96.94 86 ARG A O 1
ATOM 684 N N . SER A 1 87 ? 9.870 2.762 -11.290 1.00 97.25 87 SER A N 1
ATOM 685 C CA . SER A 1 87 ? 10.373 1.503 -11.846 1.00 97.25 87 SER A CA 1
ATOM 686 C C . SER A 1 87 ? 11.826 1.241 -11.441 1.00 97.25 87 SER A C 1
ATOM 688 O O . SER A 1 87 ? 12.629 2.157 -11.258 1.00 97.25 87 SER A O 1
ATOM 690 N N . SER A 1 88 ? 12.186 -0.037 -11.337 1.00 98.31 88 SER A N 1
ATOM 691 C CA . SER A 1 88 ? 13.559 -0.459 -11.052 1.00 98.31 88 SER A CA 1
ATOM 692 C C . SER A 1 88 ? 14.439 -0.449 -12.315 1.00 98.31 88 SER A C 1
ATOM 694 O O . SER A 1 88 ? 13.916 -0.453 -13.437 1.00 98.31 88 SER A O 1
ATOM 696 N N . PRO A 1 89 ? 15.777 -0.539 -12.174 1.00 98.56 89 PRO A N 1
ATOM 697 C CA . PRO A 1 89 ? 16.684 -0.711 -13.312 1.00 98.56 89 PRO A CA 1
ATOM 698 C C . PRO A 1 89 ? 16.337 -1.915 -14.195 1.00 98.56 89 PRO A C 1
ATOM 700 O O . PRO A 1 89 ? 16.535 -1.862 -15.404 1.00 98.56 89 PRO A O 1
ATOM 703 N N . ARG A 1 90 ? 15.753 -2.979 -13.622 1.00 98.62 90 ARG A N 1
ATOM 704 C CA . ARG A 1 90 ? 15.262 -4.138 -14.386 1.00 98.62 90 ARG A CA 1
ATOM 705 C C . ARG A 1 90 ? 14.170 -3.732 -15.379 1.00 98.62 90 ARG A C 1
ATOM 707 O O . ARG A 1 90 ? 14.197 -4.180 -16.524 1.00 98.62 90 ARG A O 1
ATOM 714 N N . GLY A 1 91 ? 13.238 -2.876 -14.957 1.00 98.06 91 GLY A N 1
ATOM 715 C CA . GLY A 1 91 ? 12.189 -2.340 -15.827 1.00 98.06 91 GLY A CA 1
ATOM 716 C C . GLY A 1 91 ? 12.768 -1.475 -16.947 1.00 98.06 91 GLY A C 1
ATOM 717 O O . GLY A 1 91 ? 12.479 -1.713 -18.117 1.00 98.06 91 GLY A O 1
ATOM 718 N N . TRP A 1 92 ? 13.657 -0.539 -16.601 1.00 98.62 92 TRP A N 1
ATOM 719 C CA . TRP A 1 92 ? 14.318 0.339 -17.575 1.00 98.62 92 TRP A CA 1
ATOM 720 C C . TRP A 1 92 ? 15.157 -0.424 -18.602 1.00 98.62 92 TRP A C 1
ATOM 722 O O . TRP A 1 92 ? 15.052 -0.167 -19.800 1.00 98.62 92 TRP A O 1
ATOM 732 N N . PHE A 1 93 ? 15.947 -1.398 -18.146 1.00 98.56 93 PHE A N 1
ATOM 733 C CA . PHE A 1 93 ? 16.753 -2.251 -19.013 1.00 98.56 93 PHE A CA 1
ATOM 734 C C . PHE A 1 93 ? 15.874 -3.016 -20.003 1.00 98.56 93 PHE A C 1
ATOM 736 O O . PHE A 1 93 ? 16.139 -2.994 -21.204 1.00 98.56 93 PHE A O 1
ATOM 743 N N . THR A 1 94 ? 14.807 -3.649 -19.507 1.00 98.69 94 THR A N 1
ATOM 744 C CA . THR A 1 94 ? 13.880 -4.436 -20.332 1.00 98.69 94 THR A CA 1
ATOM 745 C C . THR A 1 94 ? 13.211 -3.563 -21.390 1.00 98.69 94 THR A C 1
ATOM 747 O O . THR A 1 94 ? 13.198 -3.928 -22.563 1.00 98.69 94 THR A O 1
ATOM 750 N N . PHE A 1 95 ? 12.715 -2.385 -20.998 1.00 98.50 95 PHE A N 1
ATOM 751 C CA . PHE A 1 95 ? 12.085 -1.437 -21.916 1.00 98.50 95 PHE A CA 1
ATOM 752 C C . PHE A 1 95 ? 13.036 -0.990 -23.035 1.00 98.50 95 PHE A C 1
ATOM 754 O O . PHE A 1 95 ? 12.671 -1.030 -24.212 1.00 98.50 95 PHE A O 1
ATOM 761 N N . GLY A 1 96 ? 14.269 -0.611 -22.680 1.00 98.62 96 GLY A N 1
ATOM 762 C CA . GLY A 1 96 ? 15.274 -0.189 -23.653 1.00 98.62 96 GLY A CA 1
ATOM 763 C C . GLY A 1 96 ? 15.616 -1.298 -24.649 1.00 98.62 96 GLY A C 1
ATOM 764 O O . GLY A 1 96 ? 15.570 -1.076 -25.857 1.00 98.62 96 GLY A O 1
ATOM 765 N N . HIS A 1 97 ? 15.893 -2.509 -24.160 1.00 98.62 97 HIS A N 1
ATOM 766 C CA . HIS A 1 97 ? 16.276 -3.632 -25.021 1.00 98.62 97 HIS A CA 1
ATOM 767 C C . HIS A 1 97 ? 15.139 -4.087 -25.930 1.00 98.62 97 HIS A C 1
ATOM 769 O O . HIS A 1 97 ? 15.376 -4.327 -27.111 1.00 98.62 97 HIS A O 1
ATOM 775 N N . ALA A 1 98 ? 13.910 -4.157 -25.416 1.00 98.69 98 ALA A N 1
ATOM 776 C CA . ALA A 1 98 ? 12.749 -4.495 -26.232 1.00 98.69 98 ALA A CA 1
ATOM 777 C C . ALA A 1 98 ? 12.545 -3.475 -27.366 1.00 98.69 98 ALA A C 1
ATOM 779 O O . ALA A 1 98 ? 12.320 -3.858 -28.513 1.00 98.69 98 ALA A O 1
ATOM 780 N N . SER A 1 99 ? 12.696 -2.182 -27.060 1.00 98.56 99 SER A N 1
ATOM 781 C CA . SER A 1 99 ? 12.555 -1.103 -28.043 1.00 98.56 99 SER A CA 1
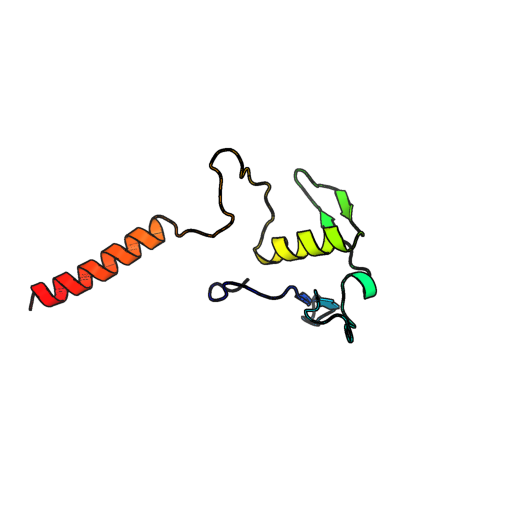ATOM 782 C C . SER A 1 99 ? 13.654 -1.151 -29.108 1.00 98.56 99 SER A C 1
ATOM 784 O O . SER A 1 99 ? 13.360 -1.135 -30.302 1.00 98.56 99 SER A O 1
ATOM 786 N N . PHE A 1 100 ? 14.925 -1.257 -28.705 1.00 98.50 100 PHE A N 1
ATOM 787 C CA . PHE A 1 100 ? 16.042 -1.290 -29.653 1.00 98.50 100 PHE A CA 1
ATOM 788 C C . PHE A 1 100 ? 16.073 -2.563 -30.497 1.00 98.50 100 PHE A C 1
ATOM 790 O O . PHE A 1 100 ? 16.390 -2.481 -31.680 1.00 98.50 100 PHE A O 1
ATOM 797 N N . ALA A 1 101 ? 15.697 -3.717 -29.939 1.00 98.56 101 ALA A N 1
ATOM 798 C CA . ALA A 1 101 ? 15.580 -4.952 -30.710 1.00 98.56 101 ALA A CA 1
ATOM 799 C C . ALA A 1 101 ? 14.575 -4.805 -31.863 1.00 98.56 101 ALA A C 1
ATOM 801 O O . ALA A 1 101 ? 14.858 -5.234 -32.980 1.00 98.56 101 ALA A O 1
ATOM 802 N N . LEU A 1 102 ? 13.440 -4.139 -31.621 1.00 98.25 102 LEU A N 1
ATOM 803 C CA . LEU A 1 102 ? 12.450 -3.863 -32.661 1.00 98.25 102 LEU A CA 1
ATOM 804 C C . LEU A 1 102 ? 12.988 -2.899 -33.728 1.00 98.25 102 LEU A C 1
ATOM 806 O O . LEU A 1 102 ? 12.801 -3.136 -34.919 1.00 98.25 102 LEU A O 1
ATOM 810 N N . LEU A 1 103 ? 13.684 -1.833 -33.322 1.00 98.38 103 LEU A N 1
ATOM 811 C CA . LEU A 1 103 ? 14.296 -0.895 -34.269 1.00 98.38 103 LEU A CA 1
ATOM 812 C C . LEU A 1 103 ? 15.358 -1.578 -35.140 1.00 98.38 103 LEU A C 1
ATOM 814 O O . LEU A 1 103 ? 15.393 -1.366 -36.349 1.00 98.38 103 LEU A O 1
ATOM 818 N N . PHE A 1 104 ? 16.200 -2.425 -34.547 1.00 97.94 104 PHE A N 1
ATOM 819 C CA . PHE A 1 104 ? 17.231 -3.164 -35.277 1.00 97.94 104 PHE A CA 1
ATOM 820 C C . PHE A 1 104 ? 16.655 -4.247 -36.181 1.00 97.94 104 PHE A C 1
ATOM 822 O O . PHE A 1 104 ? 17.218 -4.483 -37.245 1.00 97.94 104 PHE A O 1
ATOM 829 N N . PHE A 1 105 ? 15.519 -4.851 -35.820 1.00 97.81 105 PHE A N 1
ATOM 830 C CA . PHE A 1 105 ? 14.798 -5.741 -36.725 1.00 97.81 105 PHE A CA 1
ATOM 831 C C . PHE A 1 105 ? 14.421 -5.020 -38.027 1.00 97.81 105 PHE A C 1
ATOM 833 O O . PHE A 1 105 ? 14.729 -5.523 -39.100 1.00 97.81 105 PHE A O 1
ATOM 840 N N . PHE A 1 106 ? 13.848 -3.812 -37.955 1.00 97.25 106 PHE A N 1
ATOM 841 C CA . PHE A 1 106 ? 13.517 -3.032 -39.156 1.00 97.25 106 PHE A CA 1
ATOM 842 C C . PHE A 1 106 ? 14.734 -2.459 -39.884 1.00 97.25 106 PHE A C 1
ATOM 844 O O . PHE A 1 106 ? 14.680 -2.319 -41.095 1.00 97.25 106 PHE A O 1
ATOM 851 N N . GLY A 1 107 ? 15.816 -2.127 -39.176 1.00 95.88 107 GLY A N 1
ATOM 852 C CA . GLY A 1 107 ? 17.062 -1.683 -39.811 1.00 95.88 107 GLY A CA 1
ATOM 853 C C . GLY A 1 107 ? 17.839 -2.804 -40.511 1.00 95.88 107 GLY A C 1
ATOM 854 O O . GLY A 1 107 ? 18.746 -2.517 -41.287 1.00 95.88 107 GLY A O 1
ATOM 855 N N . HIS A 1 108 ? 17.526 -4.066 -40.208 1.00 94.25 108 HIS A N 1
ATOM 856 C CA . HIS A 1 108 ? 18.136 -5.230 -40.846 1.00 94.25 108 HIS A CA 1
ATOM 857 C C . HIS A 1 108 ? 17.455 -5.627 -42.164 1.00 94.25 108 HIS A C 1
ATOM 859 O O . HIS A 1 108 ? 18.136 -6.152 -43.046 1.00 94.25 108 HIS A O 1
ATOM 865 N N . ILE A 1 109 ? 16.139 -5.411 -42.271 1.00 88.56 109 ILE A N 1
ATOM 866 C CA . ILE A 1 109 ? 15.342 -5.645 -43.488 1.00 88.56 109 ILE A CA 1
ATOM 867 C C . ILE A 1 109 ? 15.709 -4.624 -44.566 1.00 88.56 109 ILE A C 1
ATOM 869 O O . ILE A 1 109 ? 15.839 -5.052 -45.735 1.00 88.56 109 ILE A O 1
#

InterPro domains:
  IPR000932 Photosystem antenna protein-like [PF00421] (1-109)
  IPR036001 Photosystem antenna protein-like superfamily [SSF161077] (1-109)

Foldseek 3Di:
DDPVDPDDWQFDADPVRHTQAGPDPDPPPDDRHCVNSQDKDADPDDPRHGPIDRPSVVVVVVSRQCVVPDDDDDDCPPPVDPPDDDDDVVVVVVVVCVVVVVVVVVVVD

Radius of gyration: 20.84 Å; chains: 1; bounding box: 44×33×65 Å